Protein AF-K6U1J0-F1 (afdb_monomer_lite)

pLDDT: mean 85.41, std 13.36, range [49.22, 97.88]

Sequence (109 aa):
MHPRGFGLACQVGVLRDVPTIGVAKRLIDEMYINVATQKHHASHEFQLIKENNHGLGAFFKGKYVSVSHKISLKTVLDIVKMTSVFKTPEPIRQAHILATETHQKGIKG

Secondary structure (DSSP, 8-state):
--TTS--HHHHHHHHHTS--EEEESS-S-HHHHHHH-SS----SS-EEEEETTEEEEEEETTEEEEE-SS--HHHHHHHHHHH-SSSS-HHHHHHHHHHHHHHHHHHH-

Radius of gyration: 15.04 Å; chains: 1; bounding box: 38×30×40 Å

Structure (mmCIF, N/CA/C/O backbone):
data_AF-K6U1J0-F1
#
_entry.id   AF-K6U1J0-F1
#
loop_
_atom_site.group_PDB
_atom_site.id
_atom_site.type_symbol
_atom_site.label_atom_id
_atom_site.label_alt_id
_atom_site.label_comp_id
_atom_site.label_asym_id
_atom_site.label_entity_id
_atom_site.label_seq_id
_atom_site.pdbx_PDB_ins_code
_atom_site.Cartn_x
_atom_site.Cartn_y
_atom_site.Cartn_z
_atom_site.occupancy
_atom_site.B_iso_or_equiv
_atom_site.auth_seq_id
_atom_site.auth_comp_id
_atom_site.auth_asym_id
_atom_site.auth_atom_id
_atom_site.pdbx_PDB_model_num
ATOM 1 N N . MET A 1 1 ? 5.607 -5.424 -0.554 1.00 79.94 1 MET A N 1
ATOM 2 C CA . MET A 1 1 ? 6.827 -5.911 -1.229 1.00 79.94 1 MET A CA 1
ATOM 3 C C . MET A 1 1 ? 7.276 -7.194 -0.552 1.00 79.94 1 MET A C 1
ATOM 5 O O . MET A 1 1 ? 7.291 -7.229 0.673 1.00 79.94 1 MET A O 1
ATOM 9 N N . HIS A 1 2 ? 7.511 -8.251 -1.322 1.00 84.19 2 HIS A N 1
ATOM 10 C CA . HIS A 1 2 ? 7.800 -9.597 -0.823 1.00 84.19 2 HIS A CA 1
ATOM 11 C C . HIS A 1 2 ? 9.003 -10.150 -1.604 1.00 84.19 2 HIS A C 1
ATOM 13 O O . HIS A 1 2 ? 9.021 -9.916 -2.811 1.00 84.19 2 HIS A O 1
ATOM 19 N N . PRO A 1 3 ? 9.939 -10.898 -0.982 1.00 79.69 3 PRO A N 1
ATOM 20 C CA . PRO A 1 3 ? 11.164 -11.379 -1.644 1.00 79.69 3 PRO A CA 1
ATOM 21 C C . PRO A 1 3 ? 10.914 -12.150 -2.949 1.00 79.69 3 PRO A C 1
ATOM 23 O O . PRO A 1 3 ? 11.711 -12.132 -3.873 1.00 79.69 3 PRO A O 1
ATOM 26 N N . ARG A 1 4 ? 9.766 -12.835 -3.036 1.00 84.31 4 ARG A N 1
ATOM 27 C CA . ARG A 1 4 ? 9.343 -13.612 -4.218 1.00 84.31 4 ARG A CA 1
ATOM 28 C C . ARG A 1 4 ? 8.356 -12.871 -5.132 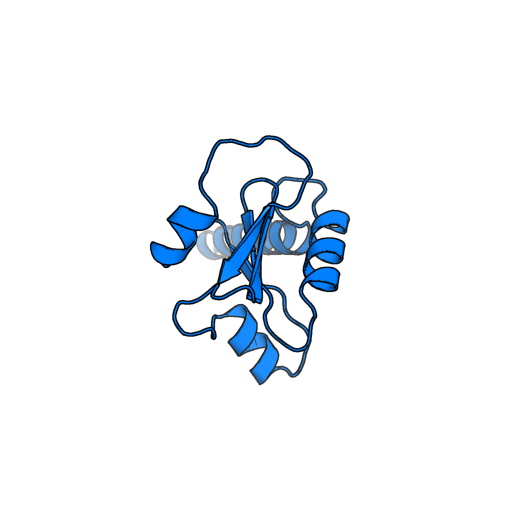1.00 84.31 4 ARG A C 1
ATOM 30 O O . ARG A 1 4 ? 7.601 -13.511 -5.851 1.00 84.31 4 ARG A O 1
ATOM 37 N N . GLY A 1 5 ? 8.205 -11.555 -4.988 1.00 84.25 5 GLY A N 1
ATOM 38 C CA . GLY A 1 5 ? 7.222 -10.748 -5.731 1.00 84.25 5 GLY A CA 1
ATOM 39 C C . GLY A 1 5 ? 5.744 -10.964 -5.351 1.00 84.25 5 GLY A C 1
ATOM 40 O O . GLY A 1 5 ? 4.898 -10.141 -5.688 1.00 84.25 5 GLY A O 1
ATOM 41 N N . PHE A 1 6 ? 5.409 -12.015 -4.595 1.00 89.19 6 PHE A N 1
ATOM 42 C CA . PHE A 1 6 ? 4.027 -12.400 -4.281 1.00 89.19 6 PHE A CA 1
ATOM 43 C C . PHE A 1 6 ? 3.667 -12.206 -2.797 1.00 89.19 6 PHE A C 1
ATOM 45 O O . PHE A 1 6 ? 3.797 -13.113 -1.982 1.00 89.19 6 PHE A O 1
ATOM 52 N N . GLY A 1 7 ? 3.253 -10.991 -2.424 1.00 91.00 7 GLY A N 1
ATOM 53 C CA . GLY A 1 7 ? 2.801 -10.675 -1.059 1.00 91.00 7 GLY A CA 1
ATOM 54 C C . GLY A 1 7 ? 1.288 -10.825 -0.854 1.00 91.00 7 GLY A C 1
ATOM 55 O O . GLY A 1 7 ? 0.542 -11.004 -1.813 1.00 91.00 7 GLY A O 1
ATOM 56 N N . LEU A 1 8 ? 0.818 -10.637 0.387 1.00 93.00 8 LEU A N 1
ATOM 57 C CA . LEU A 1 8 ? -0.604 -10.761 0.765 1.00 93.00 8 LEU A CA 1
ATOM 58 C C . LEU A 1 8 ? -1.559 -9.936 -0.114 1.00 93.00 8 LEU A C 1
ATOM 60 O O . LEU A 1 8 ? -2.583 -10.444 -0.558 1.00 93.00 8 LEU A O 1
ATOM 64 N N . ALA A 1 9 ? -1.222 -8.675 -0.407 1.00 93.88 9 ALA A N 1
ATOM 65 C CA . ALA A 1 9 ? -2.048 -7.828 -1.272 1.00 93.88 9 ALA A CA 1
ATOM 66 C C . ALA A 1 9 ? -2.171 -8.395 -2.699 1.00 93.88 9 ALA A C 1
ATOM 68 O O . ALA A 1 9 ? -3.238 -8.319 -3.306 1.00 93.88 9 ALA A O 1
ATOM 69 N N . CYS A 1 10 ? -1.099 -8.998 -3.222 1.00 94.31 10 CYS A N 1
ATOM 70 C CA . CYS A 1 10 ? -1.108 -9.658 -4.526 1.00 94.31 10 CYS A CA 1
ATOM 71 C C . CYS A 1 10 ? -1.963 -10.928 -4.483 1.00 94.31 10 CYS A C 1
ATOM 73 O O . CYS A 1 10 ? -2.840 -11.091 -5.324 1.00 94.31 10 CYS A O 1
ATOM 75 N N . GLN A 1 11 ? -1.790 -11.761 -3.452 1.00 96.38 11 GLN A N 1
ATOM 76 C CA . GLN A 1 11 ? -2.588 -12.970 -3.254 1.00 96.38 11 GLN A CA 1
ATOM 77 C C . GLN A 1 11 ? -4.091 -12.668 -3.211 1.00 96.38 11 GLN A C 1
ATOM 79 O O . GLN A 1 11 ? -4.864 -13.305 -3.921 1.00 96.38 11 GLN A O 1
ATOM 84 N N . VAL A 1 12 ? -4.511 -11.671 -2.425 1.00 96.25 12 VAL A N 1
ATOM 85 C CA . VAL A 1 12 ? -5.920 -11.249 -2.363 1.00 96.25 12 VAL A CA 1
ATOM 86 C C . VAL A 1 12 ? -6.401 -10.734 -3.718 1.00 96.25 12 VAL A C 1
ATOM 88 O O . VAL A 1 12 ? -7.503 -11.079 -4.136 1.00 96.25 12 VAL A O 1
ATOM 91 N N . GLY A 1 13 ? -5.579 -9.945 -4.414 1.00 96.94 13 GLY A N 1
ATOM 92 C CA . GLY A 1 13 ? -5.921 -9.406 -5.729 1.00 96.94 13 GLY A CA 1
ATOM 93 C C . GLY A 1 13 ? -6.133 -10.493 -6.775 1.00 96.94 13 GLY A C 1
ATOM 94 O O . GLY A 1 13 ? -7.138 -10.458 -7.470 1.00 96.94 13 GLY A O 1
ATOM 95 N N . VAL A 1 14 ? -5.253 -11.496 -6.820 1.00 97.00 14 VAL A N 1
ATOM 96 C CA . VAL A 1 14 ? -5.389 -12.652 -7.719 1.00 97.00 14 VAL A CA 1
ATOM 97 C C . VAL A 1 14 ? -6.635 -13.469 -7.385 1.00 97.00 14 VAL A C 1
ATOM 99 O O . VAL A 1 14 ? -7.405 -13.798 -8.278 1.00 97.00 14 VAL A O 1
ATOM 102 N N . LEU A 1 15 ? -6.872 -13.766 -6.103 1.00 97.88 15 LEU A N 1
ATOM 103 C CA . LEU A 1 15 ? -8.028 -14.568 -5.681 1.00 97.88 15 LEU A CA 1
ATOM 104 C C . LEU A 1 15 ? -9.373 -13.878 -5.939 1.00 97.88 15 LEU A C 1
ATOM 106 O O . LEU A 1 15 ? -10.391 -14.551 -6.077 1.00 97.88 15 LEU A O 1
ATOM 110 N N . ARG A 1 16 ? -9.398 -12.544 -5.934 1.00 97.06 16 ARG A N 1
ATOM 111 C CA . ARG A 1 16 ? -10.614 -11.744 -6.130 1.00 97.06 16 ARG A CA 1
ATOM 112 C C . ARG A 1 16 ? -10.723 -11.136 -7.524 1.00 97.06 16 ARG A C 1
ATOM 114 O O . ARG A 1 16 ? -11.747 -10.536 -7.816 1.00 97.06 16 ARG A O 1
ATOM 121 N N . ASP A 1 17 ? -9.695 -11.288 -8.350 1.00 97.00 17 ASP A N 1
ATOM 122 C CA . ASP A 1 17 ? -9.561 -10.690 -9.678 1.00 97.00 17 ASP A CA 1
ATOM 123 C C . ASP A 1 17 ? -9.731 -9.154 -9.713 1.00 97.00 17 ASP A C 1
ATOM 125 O O . ASP A 1 17 ? -10.162 -8.570 -10.709 1.00 97.00 17 ASP A O 1
ATOM 129 N N . VAL A 1 18 ? -9.363 -8.471 -8.623 1.00 96.69 18 VAL A N 1
ATOM 130 C CA . VAL A 1 18 ? -9.504 -7.010 -8.473 1.00 96.69 18 VAL A CA 1
ATOM 131 C C . VAL A 1 18 ? -8.154 -6.311 -8.315 1.00 96.69 18 VAL A C 1
ATOM 133 O O . VAL A 1 18 ? -7.226 -6.893 -7.743 1.00 96.69 18 VAL A O 1
ATOM 136 N N . PRO A 1 19 ? -8.023 -5.045 -8.755 1.00 96.44 19 PRO A N 1
ATOM 137 C CA . PRO A 1 19 ? -6.817 -4.266 -8.519 1.00 96.44 19 PRO A CA 1
ATOM 138 C C . PRO A 1 19 ? -6.497 -4.145 -7.028 1.00 96.44 19 PRO A C 1
ATOM 140 O O . PRO A 1 19 ? -7.368 -3.814 -6.221 1.00 96.44 19 PRO A O 1
ATOM 143 N N . THR A 1 20 ? -5.238 -4.371 -6.654 1.00 96.56 20 THR A N 1
ATOM 144 C CA . THR A 1 20 ? -4.798 -4.255 -5.256 1.00 96.56 20 THR A CA 1
ATOM 145 C C . THR A 1 20 ? -3.515 -3.457 -5.113 1.00 96.56 20 THR A C 1
ATOM 147 O O . THR A 1 20 ? -2.666 -3.421 -6.002 1.00 96.56 20 THR A O 1
ATOM 150 N N . ILE A 1 21 ? -3.371 -2.822 -3.949 1.00 95.50 21 ILE A N 1
ATOM 151 C CA . ILE A 1 21 ? -2.213 -2.011 -3.577 1.00 95.50 21 ILE A CA 1
ATOM 152 C C . ILE A 1 21 ? -1.645 -2.551 -2.267 1.00 95.50 21 ILE A C 1
ATOM 154 O O . ILE A 1 21 ? -2.380 -2.752 -1.300 1.00 95.50 21 ILE A O 1
ATOM 158 N N . GLY A 1 22 ? -0.330 -2.761 -2.210 1.00 94.56 22 GLY A N 1
ATOM 159 C CA . GLY A 1 22 ? 0.354 -3.119 -0.971 1.00 94.56 22 GLY A CA 1
ATOM 160 C C . GLY A 1 22 ? 0.847 -1.876 -0.238 1.00 94.56 22 GLY A C 1
ATOM 161 O O . GLY A 1 22 ? 1.603 -1.100 -0.814 1.00 94.56 22 GLY A O 1
ATOM 162 N N . VAL A 1 23 ? 0.479 -1.706 1.037 1.00 94.06 23 VAL A N 1
ATOM 163 C CA . VAL A 1 23 ? 1.007 -0.640 1.907 1.00 94.06 23 VAL A CA 1
ATOM 164 C C . VAL A 1 23 ? 1.473 -1.238 3.231 1.00 94.06 23 VAL A C 1
ATOM 166 O O . VAL A 1 23 ? 0.708 -1.915 3.915 1.00 94.06 23 VAL A O 1
ATOM 169 N N . ALA A 1 24 ? 2.721 -0.979 3.617 1.00 90.88 24 ALA A N 1
ATOM 170 C CA . ALA A 1 24 ? 3.349 -1.563 4.796 1.00 90.88 24 ALA A CA 1
ATOM 171 C C . ALA A 1 24 ? 4.065 -0.517 5.664 1.00 90.88 24 ALA A C 1
ATOM 173 O O . ALA A 1 24 ? 4.557 0.502 5.181 1.00 90.88 24 ALA A O 1
ATOM 174 N N . LYS A 1 25 ? 4.137 -0.782 6.976 1.00 86.62 25 LYS A N 1
ATOM 175 C CA . LYS A 1 25 ? 4.913 0.028 7.939 1.00 86.62 25 LYS A CA 1
ATOM 176 C C . LYS A 1 25 ? 6.399 -0.345 7.958 1.00 86.62 25 LYS A C 1
ATOM 178 O O . LYS A 1 25 ? 7.224 0.468 8.352 1.00 86.62 25 LYS A O 1
ATOM 183 N N . ARG A 1 26 ? 6.719 -1.586 7.593 1.00 82.88 26 ARG A N 1
ATOM 184 C CA . ARG A 1 26 ? 8.062 -2.169 7.627 1.00 82.88 26 ARG A CA 1
ATOM 185 C C . ARG A 1 26 ? 8.265 -3.013 6.376 1.00 82.88 26 ARG A C 1
ATOM 187 O O . ARG A 1 26 ? 7.301 -3.590 5.871 1.00 82.88 26 ARG A O 1
ATOM 194 N N . LEU A 1 27 ? 9.498 -3.061 5.896 1.00 80.50 27 LEU A N 1
ATOM 195 C CA . LEU A 1 27 ? 9.915 -4.027 4.889 1.00 80.50 27 LEU A CA 1
ATOM 196 C C . LEU A 1 27 ? 10.236 -5.352 5.581 1.00 80.50 27 LEU A C 1
ATOM 198 O O . LEU A 1 27 ? 10.620 -5.366 6.748 1.00 80.50 27 LEU A O 1
ATOM 202 N N . ILE A 1 28 ? 10.008 -6.450 4.866 1.00 74.06 28 ILE A N 1
ATOM 203 C CA . ILE A 1 28 ? 10.235 -7.815 5.363 1.00 74.06 28 ILE A CA 1
ATOM 204 C C . ILE A 1 28 ? 11.635 -8.304 4.967 1.00 74.06 28 ILE A C 1
ATOM 206 O O . ILE A 1 28 ? 12.166 -9.211 5.590 1.00 74.06 28 ILE A O 1
ATOM 210 N N . ASP A 1 29 ? 12.229 -7.686 3.947 1.00 71.19 29 ASP A N 1
ATOM 211 C CA . ASP A 1 29 ? 13.510 -8.080 3.373 1.00 71.19 29 ASP A CA 1
ATOM 212 C C . ASP A 1 29 ? 14.514 -6.932 3.489 1.00 71.19 29 ASP A C 1
ATOM 214 O O . ASP A 1 29 ? 14.212 -5.796 3.097 1.00 71.19 29 ASP A O 1
ATOM 218 N N . GLU A 1 30 ? 15.698 -7.241 4.015 1.00 64.06 30 GLU A N 1
ATOM 219 C CA . GLU A 1 30 ? 16.821 -6.314 4.161 1.00 64.06 30 GLU A CA 1
ATOM 220 C C . GLU A 1 30 ? 17.293 -5.756 2.816 1.00 64.06 30 GLU A C 1
ATOM 222 O O . GLU A 1 30 ? 17.727 -4.603 2.747 1.00 64.06 30 GLU A O 1
ATOM 227 N N . MET A 1 31 ? 17.115 -6.507 1.723 1.00 65.06 31 MET A N 1
ATOM 228 C CA . MET A 1 31 ? 17.476 -6.049 0.381 1.00 65.06 31 MET A CA 1
ATOM 229 C C . MET A 1 31 ? 16.739 -4.755 -0.001 1.00 65.06 31 MET A C 1
ATOM 231 O O . MET A 1 31 ? 17.327 -3.837 -0.574 1.00 65.06 31 MET A O 1
ATOM 235 N N . TYR A 1 32 ? 15.466 -4.626 0.389 1.00 64.88 32 TYR A N 1
ATOM 236 C CA . TYR A 1 32 ? 14.678 -3.417 0.133 1.00 64.88 32 TYR A CA 1
ATOM 237 C C . TYR A 1 32 ? 14.967 -2.298 1.138 1.00 64.88 32 TYR A C 1
ATOM 239 O O . TYR A 1 32 ? 14.745 -1.125 0.827 1.00 64.88 32 TYR A O 1
ATOM 247 N N . ILE A 1 33 ? 15.457 -2.638 2.336 1.00 59.75 33 ILE A N 1
ATOM 248 C CA . ILE A 1 33 ? 15.777 -1.665 3.387 1.00 59.75 33 ILE A CA 1
ATOM 249 C C . ILE A 1 33 ? 16.874 -0.725 2.887 1.00 59.75 33 ILE A C 1
ATOM 251 O O . ILE A 1 33 ? 16.680 0.488 2.932 1.00 59.75 33 ILE A O 1
ATOM 255 N N . ASN A 1 34 ? 17.955 -1.245 2.302 1.00 58.72 34 ASN A N 1
ATOM 256 C CA . ASN A 1 34 ? 19.076 -0.425 1.818 1.00 58.72 34 ASN A CA 1
ATOM 257 C C . ASN A 1 34 ? 18.692 0.558 0.695 1.00 58.72 34 ASN A C 1
ATOM 259 O O . ASN A 1 34 ? 19.296 1.626 0.578 1.00 58.72 34 ASN A O 1
ATOM 263 N N . VAL A 1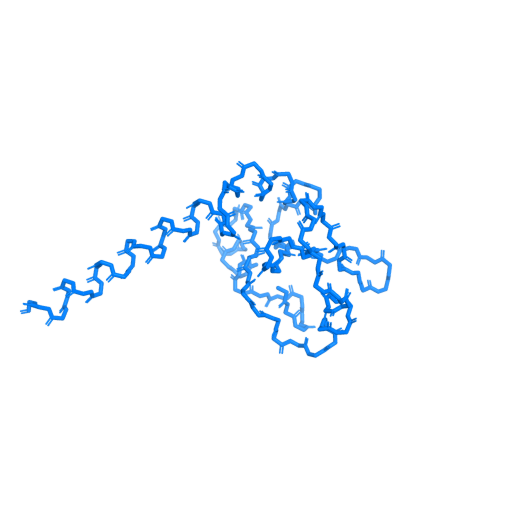 35 ? 17.666 0.229 -0.100 1.00 61.31 35 VAL A N 1
ATOM 264 C CA . VAL A 1 35 ? 17.156 1.079 -1.192 1.00 61.31 35 VAL A CA 1
ATOM 265 C C . VAL A 1 35 ? 16.236 2.183 -0.664 1.00 61.31 35 VAL A C 1
ATOM 267 O O . VAL A 1 35 ? 16.192 3.274 -1.226 1.00 61.31 35 VAL A O 1
ATOM 270 N N . ALA A 1 36 ? 15.501 1.916 0.417 1.00 57.34 36 ALA A N 1
ATOM 271 C CA . ALA A 1 36 ? 14.407 2.771 0.868 1.00 57.34 36 ALA A CA 1
ATOM 272 C C . ALA A 1 36 ? 14.669 3.527 2.185 1.00 57.34 36 ALA A C 1
ATOM 274 O O . ALA A 1 36 ? 13.871 4.382 2.559 1.00 57.34 36 ALA A O 1
ATOM 275 N N . THR A 1 37 ? 15.756 3.222 2.907 1.00 54.41 37 THR A N 1
ATOM 276 C CA . THR A 1 37 ? 16.070 3.834 4.219 1.00 54.41 37 THR A CA 1
ATOM 277 C C . THR A 1 37 ? 17.199 4.861 4.204 1.00 54.41 37 THR A C 1
ATOM 279 O O . THR A 1 37 ? 17.641 5.308 5.265 1.00 54.41 37 THR A O 1
ATOM 282 N N . GLN A 1 38 ? 17.631 5.336 3.034 1.00 51.12 38 GLN A N 1
ATOM 283 C CA . GLN A 1 38 ? 18.572 6.452 2.998 1.00 51.12 38 GLN A CA 1
ATOM 284 C C . GLN A 1 38 ? 17.866 7.773 3.341 1.00 51.12 38 GLN A C 1
ATOM 286 O O . GLN A 1 38 ? 17.300 8.452 2.492 1.00 51.12 38 GLN A O 1
ATOM 291 N N . LYS A 1 39 ? 17.986 8.124 4.627 1.00 49.22 39 LYS A N 1
ATOM 292 C CA . LYS A 1 39 ? 17.738 9.425 5.262 1.00 49.22 39 LYS A CA 1
ATOM 293 C C . LYS A 1 39 ? 16.269 9.818 5.450 1.00 49.22 39 LYS A C 1
ATOM 295 O O . LYS A 1 39 ? 15.413 9.732 4.579 1.00 49.22 39 LYS A O 1
ATOM 300 N N . HIS A 1 40 ? 15.996 10.275 6.668 1.00 51.09 40 HIS A N 1
ATOM 301 C CA . HIS A 1 40 ? 14.742 10.859 7.119 1.00 51.09 40 HIS A CA 1
ATOM 302 C C . HIS A 1 40 ? 14.310 12.007 6.198 1.00 51.09 40 HIS A C 1
ATOM 304 O O . HIS A 1 40 ? 14.755 13.139 6.366 1.00 51.09 40 HIS A O 1
ATOM 310 N N . HIS A 1 41 ? 13.428 11.740 5.240 1.00 51.78 41 HIS A N 1
ATOM 311 C CA . HIS A 1 41 ? 12.871 12.788 4.396 1.00 51.78 41 HIS A CA 1
ATOM 312 C C . HIS A 1 41 ? 11.406 13.023 4.754 1.00 51.78 41 HIS A C 1
ATOM 314 O O . HIS A 1 41 ? 10.527 12.192 4.540 1.00 51.78 41 HIS A O 1
ATOM 320 N N . ALA A 1 42 ? 11.166 14.200 5.328 1.00 52.78 42 ALA A N 1
ATOM 321 C CA . ALA A 1 42 ? 9.858 14.789 5.587 1.00 52.78 42 ALA A CA 1
ATOM 322 C C . ALA A 1 42 ? 9.188 15.334 4.305 1.00 52.78 42 ALA A C 1
ATOM 324 O O . ALA A 1 42 ? 8.283 16.165 4.386 1.00 52.78 42 ALA A O 1
ATOM 325 N N . SER A 1 43 ? 9.643 14.919 3.118 1.00 57.88 43 SER A N 1
ATOM 326 C CA . SER A 1 43 ? 9.122 15.421 1.851 1.00 57.88 43 SER A CA 1
ATOM 327 C C . SER A 1 43 ? 7.800 14.739 1.489 1.00 57.88 43 SER A C 1
ATOM 329 O O . SER A 1 43 ? 7.572 13.557 1.746 1.00 57.88 43 SER A O 1
ATOM 331 N N . HIS A 1 44 ? 6.906 15.504 0.862 1.00 71.44 44 HIS A N 1
ATOM 332 C CA . HIS A 1 44 ? 5.649 15.023 0.276 1.00 71.44 44 HIS A CA 1
ATOM 333 C C . HIS A 1 44 ? 5.879 14.323 -1.078 1.00 71.44 44 HIS A C 1
ATOM 335 O O . HIS A 1 44 ? 5.010 14.333 -1.951 1.00 71.44 44 HIS A O 1
ATOM 341 N N . GLU A 1 45 ? 7.056 13.728 -1.258 1.00 83.56 45 GLU A N 1
ATOM 342 C CA . GLU A 1 45 ? 7.520 13.149 -2.513 1.00 83.56 45 GLU A CA 1
ATOM 343 C C . GLU A 1 45 ? 7.694 11.638 -2.387 1.00 83.56 45 GLU A C 1
ATOM 345 O O . GLU A 1 45 ? 7.892 11.093 -1.300 1.00 83.56 45 GLU A O 1
ATOM 350 N N . PHE A 1 46 ? 7.596 10.954 -3.523 1.00 87.50 46 PHE A N 1
ATOM 351 C CA . PHE A 1 46 ? 7.778 9.513 -3.604 1.00 87.50 46 PHE A CA 1
ATOM 352 C C . PHE A 1 46 ? 9.249 9.172 -3.803 1.00 87.50 46 PHE A C 1
ATOM 354 O O . PHE A 1 46 ? 9.867 9.619 -4.765 1.00 87.50 46 PHE A O 1
ATOM 361 N N . GLN A 1 47 ? 9.784 8.302 -2.951 1.00 86.69 47 GLN A N 1
ATOM 362 C CA . GLN A 1 47 ? 11.094 7.696 -3.174 1.00 86.69 47 GLN A CA 1
ATOM 363 C C . GLN A 1 47 ? 10.903 6.338 -3.835 1.00 86.69 47 GLN A C 1
ATOM 365 O O . GLN A 1 47 ? 10.433 5.402 -3.193 1.00 86.69 47 GLN A O 1
ATOM 370 N N . LEU A 1 48 ? 11.219 6.232 -5.125 1.00 87.19 48 LEU A N 1
ATOM 371 C CA . LEU A 1 48 ? 11.023 4.993 -5.875 1.00 87.19 48 LEU A CA 1
ATOM 372 C C . LEU A 1 48 ? 11.967 3.893 -5.384 1.00 87.19 48 LEU A C 1
ATOM 374 O O . LEU A 1 48 ? 13.175 4.085 -5.298 1.00 87.19 48 LEU A O 1
ATOM 378 N N . ILE A 1 49 ? 11.403 2.714 -5.152 1.00 85.25 49 ILE A N 1
ATOM 379 C CA . ILE A 1 49 ? 12.136 1.493 -4.834 1.00 85.25 49 ILE A CA 1
ATOM 380 C C . ILE A 1 49 ? 12.223 0.688 -6.123 1.00 85.25 49 ILE A C 1
ATOM 382 O O . ILE A 1 49 ? 11.195 0.327 -6.708 1.00 85.25 49 ILE A O 1
ATOM 386 N N . LYS A 1 50 ? 13.450 0.446 -6.579 1.00 82.44 50 LYS A N 1
ATOM 387 C CA . LYS A 1 50 ? 13.733 -0.251 -7.833 1.00 82.44 50 LYS A CA 1
ATOM 388 C C . LYS A 1 50 ? 14.580 -1.491 -7.582 1.00 82.44 50 LYS A C 1
ATOM 390 O O . LYS A 1 50 ? 15.448 -1.480 -6.718 1.00 82.44 50 LYS A O 1
ATOM 395 N N . GLU A 1 51 ? 14.354 -2.515 -8.389 1.00 76.56 51 GLU A N 1
ATOM 396 C CA . GLU A 1 51 ? 15.162 -3.731 -8.467 1.00 76.56 51 GLU A CA 1
ATOM 397 C C . GLU A 1 51 ? 15.468 -3.970 -9.947 1.00 76.56 51 GLU A C 1
ATOM 399 O O . GLU A 1 51 ? 14.555 -3.935 -10.768 1.00 76.56 51 GLU A O 1
ATOM 404 N N . ASN A 1 52 ? 16.743 -4.127 -10.318 1.00 74.44 52 ASN A N 1
ATOM 405 C CA . ASN A 1 52 ? 17.164 -4.330 -11.715 1.00 74.44 52 ASN A CA 1
ATOM 406 C C . ASN A 1 52 ? 16.566 -3.303 -12.708 1.00 74.44 52 ASN A C 1
ATOM 408 O O . ASN A 1 52 ? 16.078 -3.664 -13.775 1.00 74.44 52 ASN A O 1
ATOM 412 N N . ASN A 1 53 ? 16.560 -2.013 -12.343 1.00 73.94 53 ASN A N 1
ATOM 413 C CA . ASN A 1 53 ? 15.912 -0.904 -13.073 1.00 73.94 53 ASN A CA 1
ATOM 414 C C . ASN A 1 53 ? 14.376 -0.969 -13.197 1.00 73.94 53 ASN A C 1
ATOM 416 O O . ASN A 1 53 ? 13.774 -0.041 -13.742 1.00 73.94 53 ASN A O 1
ATOM 420 N N . HIS A 1 54 ? 13.720 -1.980 -12.628 1.00 79.06 54 HIS A N 1
ATOM 421 C CA . HIS A 1 54 ? 12.268 -2.091 -12.570 1.00 79.06 54 HIS A CA 1
ATOM 422 C C . HIS A 1 54 ? 11.715 -1.447 -11.291 1.00 79.06 54 HIS A C 1
ATOM 424 O O . HIS A 1 54 ? 12.182 -1.722 -10.187 1.00 79.06 54 HIS A O 1
ATOM 430 N N . GLY A 1 55 ? 10.706 -0.580 -11.416 1.00 81.00 55 GLY A N 1
ATOM 431 C CA . GLY A 1 55 ? 10.057 0.061 -10.269 1.00 81.00 55 GLY A CA 1
ATOM 432 C C . GLY A 1 55 ? 9.108 -0.892 -9.546 1.00 81.00 55 GLY A C 1
ATOM 433 O O . GLY A 1 55 ? 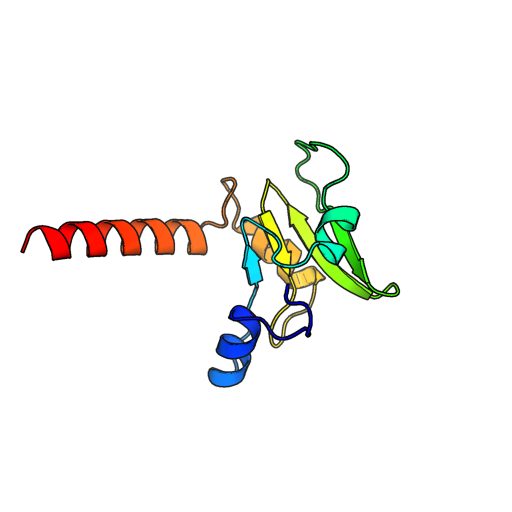8.035 -1.194 -10.057 1.00 81.00 55 GLY A O 1
ATOM 434 N N . LEU A 1 56 ? 9.472 -1.325 -8.340 1.00 84.44 56 LEU A N 1
ATOM 435 C CA . LEU A 1 56 ? 8.658 -2.231 -7.520 1.00 84.44 56 LEU A CA 1
ATOM 436 C C . LEU A 1 56 ? 7.654 -1.489 -6.630 1.00 84.44 56 LEU A C 1
ATOM 438 O O . LEU A 1 56 ? 6.625 -2.036 -6.215 1.00 84.44 56 LEU A O 1
ATOM 442 N N . GLY A 1 57 ? 7.967 -0.247 -6.276 1.00 89.88 57 GLY A N 1
ATOM 443 C CA . GLY A 1 57 ? 7.208 0.496 -5.286 1.00 89.88 57 GLY A CA 1
ATOM 444 C C . GLY A 1 57 ? 7.803 1.857 -4.977 1.00 89.88 57 GLY A C 1
ATOM 445 O O . GLY A 1 57 ? 8.654 2.361 -5.709 1.00 89.88 57 GLY A O 1
ATOM 446 N N . ALA A 1 58 ? 7.360 2.443 -3.872 1.00 90.31 58 ALA A N 1
ATOM 447 C CA . ALA A 1 58 ? 7.916 3.675 -3.347 1.00 90.31 58 ALA A CA 1
ATOM 448 C C . ALA A 1 58 ? 7.795 3.759 -1.825 1.00 90.31 58 ALA A C 1
ATOM 450 O O . ALA A 1 58 ? 6.926 3.134 -1.219 1.00 90.31 58 ALA A O 1
ATOM 451 N N . PHE A 1 59 ? 8.626 4.588 -1.210 1.00 88.31 59 PHE A N 1
ATOM 452 C CA . PHE A 1 59 ? 8.424 5.064 0.149 1.00 88.31 59 PHE A CA 1
ATOM 453 C C . PHE A 1 59 ? 7.724 6.430 0.132 1.00 88.31 59 PHE A C 1
ATOM 455 O O . PHE A 1 59 ? 8.080 7.310 -0.653 1.00 88.31 59 PHE A O 1
ATOM 462 N N . PHE A 1 60 ? 6.702 6.592 0.977 1.00 87.94 60 PHE A N 1
ATOM 463 C CA . PHE A 1 60 ? 5.903 7.813 1.089 1.00 87.94 60 PHE A CA 1
ATOM 464 C C . PHE A 1 60 ? 5.354 7.993 2.506 1.00 87.94 60 PHE A C 1
ATOM 466 O O . PHE A 1 60 ? 4.763 7.070 3.067 1.00 87.94 60 PHE A O 1
ATOM 473 N N . LYS A 1 61 ? 5.539 9.181 3.101 1.00 86.38 61 LYS A N 1
ATOM 474 C CA . LYS A 1 61 ? 5.036 9.551 4.444 1.00 86.38 61 LYS A CA 1
ATOM 475 C C . LYS A 1 61 ? 5.269 8.492 5.547 1.00 86.38 61 LYS A C 1
ATOM 477 O O . LYS A 1 61 ? 4.448 8.328 6.454 1.00 86.38 61 LYS A O 1
ATOM 482 N N . GLY A 1 62 ? 6.395 7.774 5.515 1.00 83.69 62 GLY A N 1
ATOM 483 C CA . GLY A 1 62 ? 6.696 6.736 6.512 1.00 83.69 62 GLY A CA 1
ATOM 484 C C . GLY A 1 62 ? 6.087 5.363 6.214 1.00 83.69 62 GLY A C 1
ATOM 485 O O . GLY A 1 62 ? 5.985 4.538 7.124 1.00 83.69 62 GLY A O 1
ATOM 486 N N . LYS A 1 63 ? 5.631 5.124 4.982 1.00 88.31 63 LYS A N 1
ATOM 487 C CA . LYS A 1 63 ? 5.043 3.861 4.524 1.00 88.31 63 LYS A CA 1
ATOM 488 C C . LYS A 1 63 ? 5.726 3.380 3.258 1.00 88.31 63 LYS A C 1
ATOM 490 O O . LYS A 1 63 ? 6.069 4.174 2.389 1.00 88.31 63 LYS A O 1
ATOM 495 N N . TYR A 1 64 ? 5.835 2.066 3.136 1.00 89.75 64 TYR A N 1
ATOM 496 C CA . TYR A 1 64 ? 6.260 1.396 1.917 1.00 89.75 64 TYR A CA 1
ATOM 497 C C . TYR A 1 64 ? 5.033 1.029 1.104 1.00 89.75 64 TYR A C 1
ATOM 499 O O . TYR A 1 64 ? 4.139 0.348 1.601 1.00 89.75 64 TYR A O 1
ATOM 507 N N . VAL A 1 65 ? 5.001 1.473 -0.139 1.00 92.38 65 VAL A N 1
ATOM 508 C CA . VAL A 1 65 ? 3.936 1.231 -1.101 1.00 92.38 65 VAL A CA 1
ATOM 509 C C . VAL A 1 65 ? 4.503 0.341 -2.198 1.00 92.38 65 VAL A C 1
ATOM 511 O O . VAL A 1 65 ? 5.611 0.578 -2.667 1.00 92.38 65 VAL A O 1
ATOM 514 N N . SER A 1 66 ? 3.777 -0.690 -2.614 1.00 92.31 66 SER A N 1
ATOM 515 C CA . SER A 1 66 ? 4.201 -1.574 -3.702 1.00 92.31 66 SER A CA 1
ATOM 516 C C . SER A 1 66 ? 3.053 -1.902 -4.639 1.00 92.31 66 SER A C 1
ATOM 518 O O . SER A 1 66 ? 1.903 -2.018 -4.205 1.00 92.31 66 SER A O 1
ATOM 520 N N . VAL A 1 67 ? 3.393 -2.128 -5.907 1.00 92.81 67 VAL A N 1
ATOM 521 C CA . VAL A 1 67 ? 2.467 -2.688 -6.897 1.00 92.81 67 VAL A CA 1
ATOM 522 C C . VAL A 1 67 ? 2.012 -4.079 -6.437 1.00 92.81 67 VAL A C 1
ATOM 524 O O . VAL A 1 67 ? 2.728 -4.768 -5.705 1.00 92.81 67 VAL A O 1
ATOM 527 N N . SER A 1 68 ? 0.786 -4.479 -6.770 1.00 92.25 68 SER A N 1
ATOM 528 C CA . SER A 1 68 ? 0.279 -5.824 -6.467 1.00 92.25 68 SER A CA 1
ATOM 529 C C . SER A 1 68 ? -0.435 -6.411 -7.684 1.00 92.25 68 SER A C 1
ATOM 531 O O . SER A 1 68 ? 0.254 -6.830 -8.607 1.00 92.25 68 SER A O 1
ATOM 533 N N . HIS A 1 69 ? -1.768 -6.435 -7.737 1.00 96.06 69 HIS A N 1
ATOM 534 C CA . HIS A 1 69 ? -2.499 -7.050 -8.851 1.00 96.06 69 HIS A CA 1
ATOM 535 C C . HIS A 1 69 ? -3.157 -6.006 -9.765 1.00 96.06 69 HIS A C 1
ATOM 537 O O . HIS A 1 69 ? -3.701 -5.024 -9.263 1.00 96.06 69 HIS A O 1
ATOM 543 N N . LYS A 1 70 ? -3.119 -6.229 -11.092 1.00 95.19 70 LYS A N 1
ATOM 544 C CA . LYS A 1 70 ? -3.824 -5.453 -12.142 1.00 95.19 70 LYS A CA 1
ATOM 545 C C . LYS A 1 70 ? -3.732 -3.920 -12.020 1.00 95.19 70 LYS A C 1
ATOM 547 O O . LYS A 1 70 ? -4.676 -3.205 -12.346 1.00 95.19 70 LYS A O 1
ATOM 552 N N . ILE A 1 71 ? -2.601 -3.391 -11.558 1.00 95.00 71 ILE A N 1
ATOM 553 C CA . ILE A 1 71 ? -2.419 -1.948 -11.391 1.00 95.00 71 ILE A CA 1
ATOM 554 C C . ILE A 1 71 ? -0.987 -1.536 -11.719 1.00 95.00 71 ILE A C 1
ATOM 556 O O . ILE A 1 71 ? -0.048 -2.285 -11.467 1.00 95.00 71 ILE A O 1
ATOM 560 N N . SER A 1 72 ? -0.814 -0.345 -12.294 1.00 94.56 72 SER A N 1
ATOM 561 C CA . SER A 1 72 ? 0.511 0.207 -12.585 1.00 94.56 72 SER A CA 1
ATOM 562 C C . SER A 1 72 ? 1.098 0.921 -11.366 1.00 94.56 72 SER A C 1
ATOM 564 O O . SER A 1 72 ? 0.357 1.445 -10.531 1.00 94.56 72 SER A O 1
ATOM 566 N N . LEU A 1 73 ? 2.430 1.022 -11.294 1.00 93.25 73 LEU A N 1
ATOM 567 C CA . LEU A 1 73 ? 3.090 1.789 -10.234 1.00 93.25 73 LEU A CA 1
ATOM 568 C C . LEU A 1 73 ? 2.619 3.247 -10.209 1.00 93.25 73 LEU A C 1
ATOM 570 O O . LEU A 1 73 ? 2.307 3.755 -9.142 1.00 93.25 73 LEU A O 1
ATOM 574 N N . LYS A 1 74 ? 2.494 3.903 -11.368 1.00 94.56 74 LYS A N 1
ATOM 575 C CA . LYS A 1 74 ? 2.017 5.292 -11.448 1.00 94.56 74 LYS A CA 1
ATOM 576 C C . LYS A 1 74 ? 0.652 5.453 -10.766 1.00 94.56 74 LYS A C 1
ATOM 578 O O . LYS A 1 74 ? 0.514 6.264 -9.858 1.00 94.56 74 LYS A O 1
ATOM 583 N N . THR A 1 75 ? -0.313 4.612 -11.140 1.00 96.00 75 THR A N 1
ATOM 584 C CA . THR A 1 75 ? -1.670 4.631 -10.572 1.00 96.00 75 THR A CA 1
ATOM 585 C C . THR A 1 75 ? -1.662 4.379 -9.064 1.00 96.00 75 THR A C 1
ATOM 587 O O . THR A 1 75 ? -2.389 5.032 -8.321 1.00 96.00 75 THR A O 1
ATOM 590 N N . VAL A 1 76 ? -0.819 3.454 -8.594 1.00 95.31 76 VAL A N 1
ATOM 591 C CA . VAL A 1 76 ? -0.642 3.178 -7.163 1.00 95.31 76 VAL A CA 1
ATOM 592 C C . VAL A 1 76 ? -0.204 4.434 -6.406 1.00 95.31 76 VAL A C 1
ATOM 594 O O . VAL A 1 76 ? -0.782 4.751 -5.366 1.00 95.31 76 VAL A O 1
ATOM 597 N N . LEU A 1 77 ? 0.802 5.148 -6.918 1.00 94.06 77 LEU A N 1
ATOM 598 C CA . LEU A 1 77 ? 1.320 6.356 -6.275 1.00 94.06 77 LEU A CA 1
ATOM 599 C C . LEU A 1 77 ? 0.269 7.471 -6.259 1.00 94.06 77 LEU A C 1
ATOM 601 O O . LEU A 1 77 ? 0.060 8.085 -5.213 1.00 94.06 77 LEU A O 1
ATOM 605 N N . ASP A 1 78 ? -0.448 7.678 -7.363 1.00 95.50 78 ASP A N 1
ATOM 606 C CA . ASP A 1 78 ? -1.511 8.685 -7.449 1.00 95.50 78 ASP A CA 1
ATOM 607 C C . ASP A 1 78 ? -2.626 8.413 -6.424 1.00 95.50 78 ASP A C 1
ATOM 609 O O . ASP A 1 78 ? -2.967 9.290 -5.625 1.00 95.50 78 ASP A O 1
ATOM 613 N N . ILE A 1 79 ? -3.122 7.170 -6.355 1.00 96.06 79 ILE A N 1
ATOM 614 C CA . ILE A 1 79 ? -4.163 6.768 -5.393 1.00 96.06 79 ILE A CA 1
ATOM 615 C C . ILE A 1 79 ? -3.678 6.956 -3.956 1.00 96.06 79 ILE A C 1
ATOM 617 O O . ILE A 1 79 ? -4.397 7.511 -3.120 1.00 96.06 79 ILE A O 1
ATOM 621 N N . VAL A 1 80 ? -2.458 6.515 -3.640 1.00 94.81 80 VAL A N 1
ATOM 622 C CA . VAL A 1 80 ? -1.912 6.672 -2.289 1.00 94.81 80 VAL A CA 1
ATOM 623 C C . VAL A 1 80 ? -1.753 8.147 -1.934 1.00 94.81 80 VAL A C 1
ATOM 625 O O . VAL A 1 80 ? -2.107 8.529 -0.819 1.00 94.81 80 VAL A O 1
ATOM 628 N N . LYS A 1 81 ? -1.291 8.995 -2.858 1.00 93.62 81 LYS A N 1
ATOM 629 C CA . LYS A 1 81 ? -1.169 10.442 -2.634 1.00 93.62 81 LYS A CA 1
ATOM 630 C C . LYS A 1 81 ? -2.524 11.076 -2.332 1.00 93.62 81 LYS A C 1
ATOM 632 O O . LYS A 1 81 ? -2.643 11.785 -1.337 1.00 93.62 81 LYS A O 1
ATOM 637 N N . MET A 1 82 ? -3.536 10.781 -3.150 1.00 94.81 82 MET A N 1
ATOM 638 C CA . MET A 1 82 ? -4.894 11.323 -3.010 1.00 94.81 82 MET A CA 1
ATOM 639 C C . MET A 1 82 ? -5.579 10.880 -1.715 1.00 94.81 82 MET A C 1
ATOM 641 O O . MET A 1 82 ? -6.343 11.636 -1.126 1.00 94.81 82 MET A O 1
ATOM 645 N N . THR A 1 83 ? -5.299 9.661 -1.255 1.00 95.06 83 THR A N 1
ATOM 646 C CA . THR A 1 83 ? -5.946 9.082 -0.067 1.00 95.06 83 THR A CA 1
ATOM 647 C C . THR A 1 83 ? -5.162 9.298 1.228 1.00 95.06 83 THR A C 1
ATOM 649 O O . THR A 1 83 ? -5.662 8.980 2.304 1.00 95.06 83 THR A O 1
ATOM 652 N N . SER A 1 84 ? -3.945 9.848 1.176 1.00 91.69 84 SER A N 1
ATOM 653 C CA . SER A 1 84 ? -3.083 10.046 2.352 1.00 91.69 84 SER A CA 1
ATOM 654 C C . SER A 1 84 ? -3.139 11.477 2.887 1.00 91.69 84 SER A C 1
ATOM 656 O O . SER A 1 84 ? -2.143 12.213 2.853 1.00 91.69 84 SER A O 1
ATOM 658 N N . VAL A 1 85 ? -4.299 11.852 3.439 1.00 87.94 85 VAL A N 1
ATOM 659 C CA . VAL A 1 85 ? -4.450 13.079 4.247 1.00 87.94 85 VAL A CA 1
ATOM 660 C C . VAL A 1 85 ? -3.493 13.015 5.447 1.00 87.94 85 VAL A C 1
ATOM 662 O O . VAL A 1 85 ? -2.699 13.927 5.676 1.00 87.94 85 VAL A O 1
ATOM 665 N N . PHE A 1 86 ? -3.461 11.867 6.133 1.00 87.88 86 PHE A N 1
ATOM 666 C CA . PHE A 1 86 ? -2.509 11.552 7.205 1.00 87.88 86 PHE A CA 1
ATOM 667 C C . PHE A 1 86 ? -1.304 10.734 6.696 1.00 87.88 86 PHE A C 1
ATOM 669 O O . PHE A 1 86 ? -1.100 10.561 5.497 1.00 87.88 86 PHE A O 1
ATOM 676 N N . LYS A 1 87 ? -0.482 10.194 7.615 1.00 87.25 87 LYS A N 1
ATOM 677 C CA . LYS A 1 87 ? 0.635 9.281 7.276 1.00 87.25 87 LYS A CA 1
ATOM 678 C C . LYS A 1 87 ? 0.182 7.938 6.693 1.00 87.25 87 LYS A C 1
ATOM 680 O O . LYS A 1 87 ? 0.962 7.256 6.043 1.00 87.25 87 LYS A O 1
ATOM 685 N N . THR A 1 88 ? -1.034 7.501 7.005 1.00 90.81 88 THR A N 1
ATOM 686 C CA . THR A 1 88 ? -1.596 6.239 6.506 1.00 90.81 88 THR A CA 1
ATOM 687 C C . THR A 1 88 ? -2.749 6.586 5.568 1.00 90.81 88 THR A C 1
ATOM 689 O O . THR A 1 88 ? -3.548 7.437 5.963 1.00 90.81 88 THR A O 1
ATOM 692 N N . PRO A 1 89 ? -2.859 5.948 4.386 1.00 94.56 89 PRO A N 1
ATOM 693 C CA . PRO A 1 89 ? -4.008 6.124 3.504 1.00 94.56 89 PRO A CA 1
ATOM 694 C C . PRO A 1 89 ? -5.326 5.939 4.253 1.00 94.56 89 PRO A C 1
ATOM 696 O O . PRO A 1 89 ? -5.459 5.005 5.050 1.00 94.56 89 PRO A O 1
ATOM 699 N N . GLU A 1 90 ? -6.294 6.808 3.983 1.00 96.19 90 GLU A N 1
ATOM 700 C CA . GLU A 1 90 ? -7.567 6.865 4.699 1.00 96.19 90 GLU A CA 1
ATOM 701 C C . GLU A 1 90 ? -8.321 5.523 4.714 1.00 96.19 90 GLU A C 1
ATOM 703 O O . GLU A 1 90 ? -8.722 5.110 5.803 1.00 96.19 90 GLU A O 1
ATOM 708 N N . PRO A 1 91 ? -8.414 4.753 3.604 1.00 95.50 91 PRO A N 1
ATOM 709 C CA . PRO A 1 91 ? -9.068 3.441 3.633 1.00 95.50 91 PRO A CA 1
ATOM 710 C C . PRO A 1 91 ? -8.426 2.467 4.631 1.00 95.50 91 PRO A C 1
ATOM 712 O O . PRO A 1 91 ? -9.113 1.749 5.354 1.00 95.50 91 PRO A O 1
ATOM 715 N N . ILE A 1 92 ? -7.092 2.476 4.722 1.00 95.38 92 ILE A N 1
ATOM 716 C CA . ILE A 1 92 ? -6.337 1.607 5.636 1.00 95.38 92 ILE A CA 1
ATOM 717 C C . ILE A 1 92 ? -6.482 2.097 7.077 1.00 95.38 92 ILE A C 1
ATOM 719 O O . ILE A 1 92 ? -6.578 1.292 8.004 1.00 95.38 92 ILE A O 1
ATOM 723 N N . ARG A 1 93 ? -6.498 3.419 7.281 1.00 95.12 93 ARG A N 1
ATOM 724 C CA . ARG A 1 93 ? -6.703 4.021 8.601 1.00 95.12 93 ARG A CA 1
ATOM 725 C C . ARG A 1 93 ? -8.075 3.645 9.162 1.00 95.12 93 ARG A C 1
ATOM 727 O O . ARG A 1 93 ? -8.141 3.204 10.305 1.00 95.12 93 ARG A O 1
ATOM 734 N N . GLN A 1 94 ? -9.128 3.761 8.354 1.00 96.81 94 GLN A N 1
ATOM 735 C CA . GLN A 1 94 ? -10.494 3.393 8.736 1.00 96.81 94 GLN A CA 1
ATOM 736 C C . GLN A 1 94 ? -10.619 1.898 9.033 1.00 96.81 94 GLN A C 1
ATOM 738 O O . GLN A 1 94 ? -11.143 1.526 10.080 1.00 96.81 94 GLN A O 1
ATOM 743 N N . ALA A 1 95 ? -10.043 1.041 8.183 1.00 96.19 95 ALA A N 1
ATOM 744 C CA . ALA A 1 95 ? -10.013 -0.399 8.432 1.00 96.19 95 ALA A CA 1
ATOM 745 C C . ALA A 1 95 ? -9.327 -0.748 9.766 1.00 96.19 95 ALA A C 1
ATOM 747 O O . ALA A 1 95 ? -9.803 -1.609 10.501 1.00 96.19 95 ALA A O 1
ATOM 748 N N . HIS A 1 96 ? -8.230 -0.062 10.111 1.00 95.31 96 HIS A N 1
ATOM 749 C CA . HIS A 1 96 ? -7.539 -0.276 11.383 1.00 95.31 96 HIS A CA 1
ATOM 750 C C . HIS A 1 96 ? -8.368 0.168 12.598 1.00 95.31 96 HIS A C 1
ATOM 752 O O . HIS A 1 96 ? -8.389 -0.548 13.600 1.00 95.31 96 HIS A O 1
ATOM 758 N N . ILE A 1 97 ? -9.043 1.321 12.516 1.00 96.44 97 ILE A N 1
ATOM 759 C CA . ILE A 1 97 ? -9.914 1.827 13.590 1.00 96.44 97 ILE A CA 1
ATOM 760 C C . ILE A 1 97 ? -11.057 0.845 13.825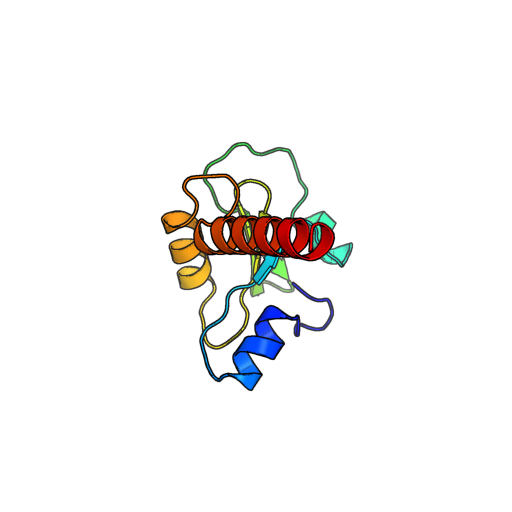 1.00 96.44 97 ILE A C 1
ATOM 762 O O . ILE A 1 97 ? -11.205 0.352 14.940 1.00 96.44 97 ILE A O 1
ATOM 766 N N . LEU A 1 98 ? -11.775 0.476 12.761 1.00 97.12 98 LEU A N 1
ATOM 767 C CA . LEU A 1 98 ? -12.893 -0.460 12.836 1.00 97.12 98 LEU A CA 1
ATOM 768 C C . LEU A 1 98 ? -12.466 -1.806 13.435 1.00 97.12 98 LEU A C 1
ATOM 770 O O . LEU A 1 98 ? -13.094 -2.290 14.370 1.00 97.12 98 LEU A O 1
ATOM 774 N N . ALA A 1 99 ? -11.359 -2.386 12.958 1.00 96.50 99 ALA A N 1
ATOM 775 C CA . ALA A 1 99 ? -10.847 -3.647 13.494 1.00 96.50 99 ALA A CA 1
ATOM 776 C C . ALA A 1 99 ? -10.495 -3.551 14.990 1.00 96.50 99 ALA A C 1
ATOM 778 O O . ALA A 1 99 ? -10.764 -4.481 15.751 1.00 96.50 99 ALA A O 1
ATOM 779 N N . THR A 1 100 ? -9.922 -2.422 15.419 1.00 96.38 100 THR A N 1
ATOM 780 C CA . THR A 1 100 ? -9.568 -2.181 16.826 1.00 96.38 100 THR A CA 1
ATOM 781 C C . THR A 1 100 ? -10.818 -2.054 17.697 1.00 96.38 100 THR A C 1
ATOM 783 O O . THR A 1 100 ? -10.889 -2.672 18.758 1.00 96.38 100 THR A O 1
ATOM 786 N N . GLU A 1 101 ? -11.826 -1.307 17.244 1.00 96.44 101 GLU A N 1
ATOM 787 C CA . GLU A 1 101 ? -13.097 -1.152 17.955 1.00 96.4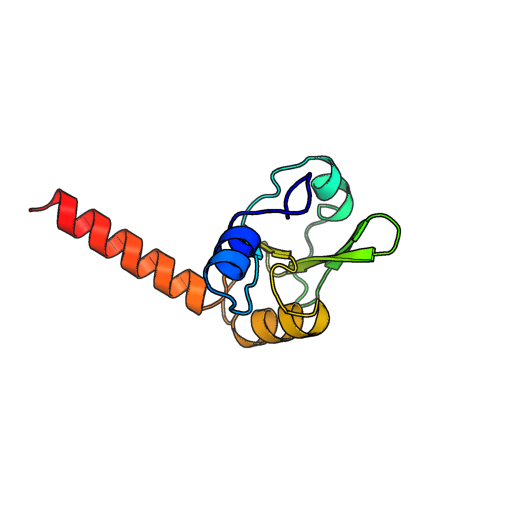4 101 GLU A CA 1
ATOM 788 C C . GLU A 1 101 ? -13.847 -2.482 18.084 1.00 96.44 101 GLU A C 1
ATOM 790 O O . GLU A 1 101 ? -14.331 -2.817 19.166 1.00 96.44 101 GLU A O 1
ATOM 795 N N . THR A 1 102 ? -13.922 -3.267 17.004 1.00 95.56 102 THR A N 1
ATOM 796 C CA . THR A 1 102 ? -14.563 -4.589 17.016 1.00 95.56 102 THR A CA 1
ATOM 797 C C . THR A 1 102 ? -13.854 -5.541 17.975 1.00 95.56 102 THR A C 1
ATOM 799 O O . THR A 1 102 ? -14.516 -6.214 18.762 1.00 95.56 102 THR A O 1
ATOM 802 N N . HIS A 1 103 ? -12.518 -5.555 17.973 1.00 93.44 103 HIS A N 1
ATOM 803 C CA . HIS A 1 103 ? -11.732 -6.372 18.898 1.00 93.44 103 HIS A CA 1
ATOM 804 C C . HIS A 1 103 ? -11.985 -5.984 20.364 1.00 93.44 103 HIS A C 1
ATOM 806 O O . HIS A 1 103 ? -12.200 -6.847 21.209 1.00 93.44 103 HIS A O 1
ATOM 812 N N . GLN A 1 104 ? -12.022 -4.685 20.677 1.00 92.19 104 GLN A N 1
ATOM 813 C CA . GLN A 1 104 ? -12.306 -4.209 22.036 1.00 92.19 104 GLN A CA 1
ATOM 814 C C . GLN A 1 104 ? -13.729 -4.543 22.502 1.00 92.19 104 GLN A C 1
ATOM 816 O O . GLN A 1 104 ? -13.917 -4.865 23.673 1.00 92.19 104 GLN A O 1
ATOM 821 N N . LYS A 1 105 ? -14.727 -4.473 21.612 1.00 90.62 105 LYS A N 1
ATOM 822 C CA . LYS A 1 105 ? -16.112 -4.865 21.923 1.00 90.62 105 LYS A CA 1
ATOM 823 C C . LYS A 1 105 ? -16.227 -6.366 22.185 1.00 90.62 105 LYS A C 1
ATOM 825 O O . LYS A 1 105 ? -16.881 -6.744 23.146 1.00 90.62 105 LYS A O 1
ATOM 830 N N . GLY A 1 106 ? -15.555 -7.194 21.384 1.00 85.88 106 GLY A N 1
ATOM 831 C CA . GLY A 1 106 ? -15.556 -8.651 21.546 1.00 85.88 106 GLY A CA 1
ATOM 832 C C . GLY A 1 106 ? -14.869 -9.153 22.819 1.00 85.88 106 GLY A C 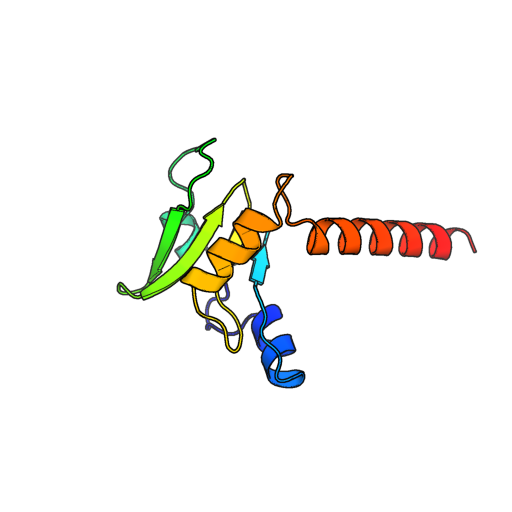1
ATOM 833 O O . GLY A 1 106 ? -15.181 -10.241 23.268 1.00 85.88 106 GLY A O 1
ATOM 834 N N . ILE A 1 107 ? -13.966 -8.371 23.420 1.00 75.69 107 ILE A N 1
ATOM 835 C CA . ILE A 1 107 ? -13.358 -8.692 24.728 1.00 75.69 107 ILE A CA 1
ATOM 836 C C . ILE A 1 107 ? -14.293 -8.346 25.898 1.00 75.69 107 ILE A C 1
ATOM 838 O O . ILE A 1 107 ? -14.139 -8.877 26.994 1.00 75.69 107 ILE A O 1
ATOM 842 N N . LYS A 1 108 ? -15.229 -7.412 25.694 1.00 66.81 108 LYS A N 1
ATOM 843 C CA . LYS A 1 108 ? -16.141 -6.923 26.738 1.00 66.81 108 LYS A CA 1
ATOM 844 C C . LYS A 1 108 ? -17.481 -7.666 26.794 1.00 66.81 108 LYS A C 1
ATOM 846 O O . LYS A 1 108 ? -18.252 -7.377 27.705 1.00 66.81 108 LYS A O 1
ATOM 851 N N . GLY A 1 109 ? -17.776 -8.529 25.821 1.00 52.41 109 GLY A N 1
ATOM 852 C CA . GLY A 1 109 ? -18.967 -9.388 25.785 1.00 52.41 109 GLY A CA 1
ATOM 853 C C . GLY A 1 109 ? -18.613 -10.815 26.157 1.00 52.41 109 GLY A C 1
ATOM 854 O O . GLY A 1 109 ? -19.476 -11.463 26.782 1.00 52.41 109 GLY A O 1
#

Foldseek 3Di:
DDPVLADPQQVVCVVVVHFGKDKALDDPDVVQCVQAVDDDDPDQDWRFGDDPNHTQFTDGLNMTIGGHPPDDRVRSSVQQSVQPPDSGRVVVVVVVVVVVVVVVVVVVD